Protein AF-A0A3C1T0E2-F1 (afdb_monomer_lite)

Structure (mmCIF, N/CA/C/O backbone):
data_AF-A0A3C1T0E2-F1
#
_entry.id   AF-A0A3C1T0E2-F1
#
loop_
_atom_site.group_PDB
_atom_site.id
_atom_site.type_symbol
_atom_site.label_atom_id
_atom_site.label_alt_id
_atom_site.label_comp_id
_atom_site.label_asym_id
_atom_site.label_entity_id
_atom_site.label_seq_id
_atom_site.pdbx_PDB_ins_code
_atom_site.Cartn_x
_atom_site.Cartn_y
_atom_site.Cartn_z
_atom_site.occupancy
_atom_site.B_iso_or_equiv
_atom_site.auth_seq_id
_atom_site.auth_comp_id
_atom_site.auth_asym_id
_atom_site.auth_atom_id
_atom_site.pdbx_PDB_model_num
ATOM 1 N N . GLY A 1 1 ? -16.360 -1.026 9.473 1.00 76.19 1 GLY A N 1
ATOM 2 C CA . GLY A 1 1 ? -15.303 -1.927 9.964 1.00 76.19 1 GLY A CA 1
ATOM 3 C C . GLY A 1 1 ? -14.110 -1.101 10.385 1.00 76.19 1 GLY A C 1
ATOM 4 O O . GLY A 1 1 ? -14.135 0.108 10.184 1.00 76.19 1 GLY A O 1
ATOM 5 N N . LEU A 1 2 ? -13.101 -1.737 10.970 1.00 90.88 2 LEU A N 1
ATOM 6 C CA . LEU A 1 2 ? -11.788 -1.119 11.154 1.00 90.88 2 LEU A CA 1
ATOM 7 C C . LEU A 1 2 ? -11.107 -1.007 9.781 1.00 90.88 2 LEU A C 1
ATOM 9 O O . LEU A 1 2 ? -11.223 -1.934 8.982 1.00 90.88 2 LEU A O 1
ATOM 13 N N . ASN A 1 3 ? -10.423 0.105 9.517 1.00 96.62 3 ASN A N 1
ATOM 14 C CA . ASN A 1 3 ? -9.595 0.284 8.322 1.00 96.62 3 ASN A CA 1
ATOM 15 C C . ASN A 1 3 ? -8.126 0.280 8.751 1.00 96.62 3 ASN A C 1
ATOM 17 O O . ASN A 1 3 ? -7.811 0.772 9.834 1.00 96.62 3 ASN A O 1
ATOM 21 N N . LEU A 1 4 ? -7.246 -0.285 7.926 1.00 97.75 4 LEU A N 1
ATOM 22 C CA . LEU A 1 4 ? -5.845 -0.513 8.271 1.00 97.75 4 LEU A CA 1
ATOM 23 C C . LEU A 1 4 ? -4.948 -0.167 7.084 1.00 97.75 4 LEU A C 1
ATOM 25 O O .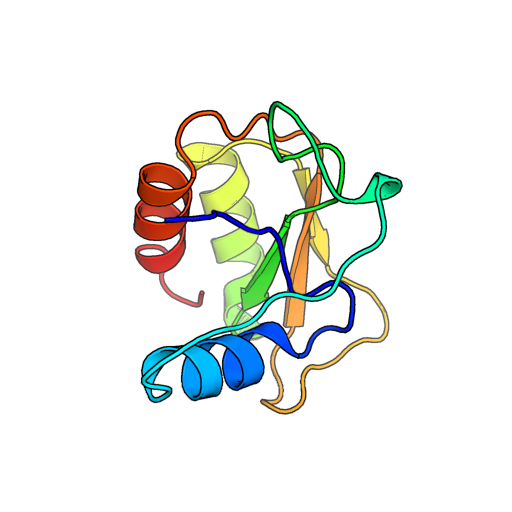 LEU A 1 4 ? -5.279 -0.505 5.951 1.00 97.75 4 LEU A O 1
ATOM 29 N N . ILE A 1 5 ? -3.771 0.392 7.363 1.00 97.81 5 ILE A N 1
ATOM 30 C CA . ILE A 1 5 ? -2.623 0.260 6.463 1.00 97.81 5 ILE A CA 1
ATOM 31 C C . ILE A 1 5 ? -1.868 -1.016 6.859 1.00 97.81 5 ILE A C 1
ATOM 33 O O . 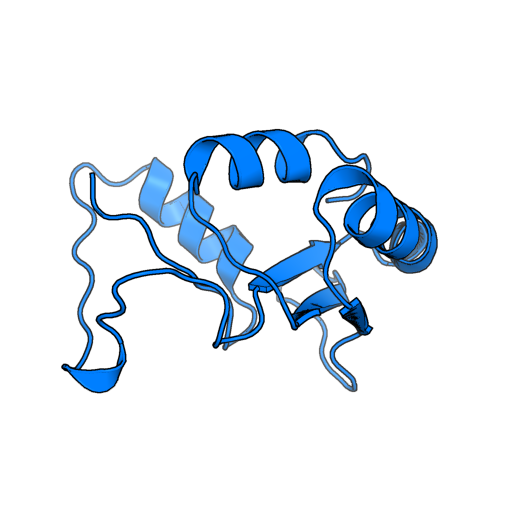ILE A 1 5 ? -1.535 -1.216 8.029 1.00 97.81 5 ILE A O 1
ATOM 37 N N . LYS A 1 6 ? -1.602 -1.887 5.882 1.00 98.06 6 LYS A N 1
ATOM 38 C CA . LYS A 1 6 ? -0.783 -3.106 6.007 1.00 98.06 6 LYS A CA 1
ATOM 39 C C . LYS A 1 6 ? 0.276 -3.130 4.901 1.00 98.06 6 LYS A C 1
ATOM 41 O O . LYS A 1 6 ? 0.301 -2.246 4.059 1.00 98.06 6 LYS A O 1
ATOM 46 N N . GLY A 1 7 ? 1.170 -4.121 4.915 1.00 97.25 7 GLY A N 1
ATOM 47 C CA . GLY A 1 7 ? 2.212 -4.261 3.887 1.00 97.25 7 GLY A CA 1
ATOM 48 C C . GLY A 1 7 ? 3.586 -3.702 4.253 1.00 97.25 7 GLY A C 1
ATOM 49 O O . GLY A 1 7 ? 4.492 -3.739 3.423 1.00 97.25 7 GLY A O 1
ATOM 50 N N . GLY A 1 8 ? 3.798 -3.249 5.494 1.00 96.31 8 GLY A N 1
ATOM 51 C CA . GLY A 1 8 ? 5.134 -2.858 5.967 1.00 96.31 8 GLY A CA 1
ATOM 52 C C . GLY A 1 8 ? 6.175 -3.969 5.760 1.00 96.31 8 GLY A C 1
ATOM 53 O O . GLY A 1 8 ? 7.266 -3.703 5.276 1.00 96.31 8 GLY A O 1
ATOM 54 N N . GLY A 1 9 ? 5.795 -5.233 5.987 1.00 97.69 9 GLY A N 1
ATOM 55 C CA . GLY A 1 9 ? 6.627 -6.410 5.689 1.00 97.69 9 GLY A CA 1
ATOM 56 C C . GLY A 1 9 ? 6.548 -6.931 4.245 1.00 97.69 9 GLY A C 1
ATOM 57 O O . GLY A 1 9 ? 7.172 -7.934 3.935 1.00 97.69 9 GLY A O 1
ATOM 58 N N . GLY A 1 10 ? 5.763 -6.292 3.373 1.00 98.12 10 GLY A N 1
ATOM 59 C CA . GLY A 1 10 ? 5.652 -6.631 1.950 1.00 98.12 10 GLY A CA 1
ATOM 60 C C . GLY A 1 10 ? 4.843 -7.885 1.596 1.00 98.12 10 GLY A C 1
ATOM 61 O O . GLY A 1 10 ? 4.923 -8.360 0.470 1.00 98.12 10 GLY A O 1
ATOM 62 N N . ALA A 1 11 ? 4.029 -8.394 2.525 1.00 98.50 11 ALA A N 1
ATOM 63 C CA . ALA A 1 11 ? 3.169 -9.568 2.326 1.00 98.50 11 ALA A CA 1
ATOM 64 C C . ALA A 1 11 ? 1.689 -9.223 2.035 1.00 98.50 11 ALA A C 1
ATOM 66 O O . ALA A 1 11 ? 0.827 -10.106 2.082 1.00 98.50 11 ALA A O 1
ATOM 67 N N . LEU A 1 12 ? 1.376 -7.948 1.755 1.00 98.50 12 LEU A N 1
ATOM 68 C CA . LEU A 1 12 ? 0.004 -7.418 1.772 1.00 98.50 12 LEU A CA 1
ATOM 69 C C . LEU A 1 12 ? -0.984 -8.200 0.899 1.00 98.50 12 LEU A C 1
ATOM 71 O O . LEU A 1 12 ? -2.120 -8.404 1.315 1.00 98.50 12 LEU A O 1
ATOM 75 N N . THR A 1 13 ? -0.560 -8.672 -0.274 1.00 98.69 13 THR A N 1
ATOM 76 C CA . THR A 1 13 ? -1.450 -9.347 -1.224 1.00 98.69 13 THR A CA 1
ATOM 77 C C . THR A 1 13 ? -1.960 -10.664 -0.661 1.00 98.69 13 THR A C 1
ATOM 79 O O . THR A 1 13 ? -3.167 -10.897 -0.605 1.00 98.69 13 THR A O 1
ATOM 82 N N . ARG A 1 14 ? -1.060 -11.513 -0.153 1.00 98.62 14 ARG A N 1
ATOM 83 C CA . ARG A 1 14 ? -1.451 -12.797 0.446 1.00 98.62 14 ARG A CA 1
ATOM 84 C C . ARG A 1 14 ? -2.200 -12.595 1.760 1.00 98.62 14 ARG A C 1
ATOM 86 O O . ARG A 1 14 ? -3.184 -13.287 2.000 1.00 98.62 14 ARG A O 1
ATOM 93 N N . GLU A 1 15 ? -1.796 -11.614 2.571 1.00 98.44 15 GLU A N 1
ATOM 94 C CA . GLU A 1 15 ? -2.530 -11.237 3.786 1.00 98.44 15 GLU A CA 1
ATOM 95 C C . GLU A 1 15 ? -3.979 -10.824 3.475 1.00 98.44 15 GLU A C 1
ATOM 97 O O . GLU A 1 15 ? -4.899 -11.273 4.160 1.00 98.44 15 GLU A O 1
ATOM 102 N N . LYS A 1 16 ? -4.198 -10.003 2.435 1.00 98.19 16 LYS A N 1
ATOM 103 C CA . LYS A 1 16 ? -5.530 -9.535 2.014 1.00 98.19 16 LYS A CA 1
ATOM 104 C C . LYS A 1 16 ? -6.380 -10.689 1.472 1.00 98.19 16 LYS A C 1
ATOM 106 O O . LYS A 1 16 ? -7.553 -10.777 1.823 1.00 98.19 16 LYS A O 1
ATOM 111 N N . ILE A 1 17 ? -5.787 -11.612 0.708 1.00 98.62 17 ILE A N 1
ATOM 112 C CA . ILE A 1 17 ? -6.464 -12.830 0.223 1.00 98.62 17 ILE A CA 1
ATOM 113 C C . ILE A 1 17 ? -6.932 -13.702 1.396 1.00 98.62 17 ILE A C 1
ATOM 115 O O . ILE A 1 17 ? -8.098 -14.089 1.442 1.00 98.62 17 ILE A O 1
ATOM 119 N N . VAL A 1 18 ? -6.055 -13.984 2.366 1.00 98.44 18 VAL A N 1
ATOM 120 C CA . VAL A 1 18 ? -6.410 -14.794 3.546 1.00 98.44 18 VAL A CA 1
ATOM 121 C C . VAL A 1 18 ? -7.481 -14.100 4.392 1.00 98.44 18 VAL A C 1
ATOM 123 O O . VAL A 1 18 ? -8.413 -14.752 4.857 1.00 98.44 18 VAL A O 1
ATOM 126 N N . ALA A 1 19 ? -7.396 -12.779 4.565 1.00 97.50 19 ALA A N 1
ATOM 127 C CA . ALA A 1 19 ? -8.407 -12.018 5.295 1.00 97.50 19 ALA A CA 1
ATOM 128 C C . ALA A 1 19 ? -9.779 -12.028 4.596 1.00 97.50 19 ALA A C 1
ATOM 130 O O . ALA A 1 19 ? -10.796 -12.058 5.282 1.00 97.50 19 ALA A O 1
ATOM 131 N N . ALA A 1 20 ? -9.816 -12.034 3.259 1.00 97.38 20 ALA A N 1
ATOM 132 C CA . ALA A 1 20 ? -11.057 -12.049 2.483 1.00 97.38 20 ALA A CA 1
ATOM 133 C C . ALA A 1 20 ? -11.826 -13.380 2.575 1.00 97.38 20 ALA A C 1
ATOM 135 O O . ALA A 1 20 ? -13.043 -13.384 2.406 1.00 97.38 20 ALA A O 1
ATOM 136 N N . VAL A 1 21 ? -11.139 -14.496 2.846 1.00 98.12 21 VAL A N 1
ATOM 137 C CA . VAL A 1 21 ? -11.767 -15.822 3.016 1.00 98.12 21 VAL A CA 1
ATOM 138 C C . VAL A 1 21 ? -12.066 -16.178 4.474 1.00 98.12 21 VAL A C 1
ATOM 140 O O . VAL A 1 21 ? -12.685 -17.205 4.736 1.00 98.12 21 VAL A O 1
ATOM 143 N N . ALA A 1 22 ? -11.613 -15.369 5.432 1.00 97.62 22 ALA A N 1
ATOM 144 C CA . ALA A 1 22 ? -11.814 -15.626 6.851 1.00 97.62 22 ALA A CA 1
ATOM 145 C C . ALA A 1 22 ? -13.172 -15.093 7.332 1.00 97.62 22 ALA A C 1
ATOM 147 O O . ALA A 1 22 ? -13.502 -13.931 7.107 1.00 97.62 22 ALA A O 1
ATOM 148 N N . ASP A 1 23 ? -13.906 -15.890 8.115 1.00 97.62 23 ASP A N 1
ATOM 149 C CA . ASP A 1 23 ? -15.156 -15.442 8.756 1.00 97.62 23 ASP A CA 1
ATOM 150 C C . ASP A 1 23 ? -14.929 -14.275 9.730 1.00 97.62 23 ASP A C 1
ATOM 152 O O . ASP A 1 23 ? -15.806 -13.441 9.968 1.00 97.62 23 ASP A O 1
ATOM 156 N N . LYS A 1 24 ? -13.735 -14.222 10.333 1.00 96.56 24 LYS A N 1
ATOM 157 C CA . LYS A 1 24 ? -13.342 -13.182 11.278 1.00 96.56 24 LYS A CA 1
ATOM 158 C C . LYS A 1 24 ? -11.871 -12.831 11.122 1.00 96.56 24 LYS A C 1
ATOM 160 O O . LYS A 1 24 ? -10.995 -13.667 11.326 1.00 96.56 24 LYS A O 1
ATOM 165 N N . PHE A 1 25 ? -11.609 -11.553 10.878 1.00 96.62 25 PHE A N 1
ATOM 166 C CA . PHE A 1 25 ? -10.268 -10.986 10.916 1.00 96.62 25 PHE A CA 1
ATOM 167 C C . PHE A 1 25 ? -10.008 -10.321 12.274 1.00 96.62 25 PHE A C 1
ATOM 169 O O . PHE A 1 25 ? -10.721 -9.397 12.672 1.00 96.62 25 PHE A O 1
ATOM 176 N N . VAL A 1 26 ? -8.991 -10.793 12.999 1.00 96.81 26 VAL A N 1
ATOM 177 C CA . VAL A 1 26 ? -8.563 -10.224 14.286 1.00 96.81 26 VAL A CA 1
ATOM 178 C C . VAL A 1 26 ? -7.216 -9.537 14.093 1.00 96.81 26 VAL A C 1
ATOM 180 O O . VAL A 1 26 ? -6.209 -10.194 13.844 1.00 96.81 26 VAL A O 1
ATOM 183 N N . CYS A 1 27 ? -7.199 -8.209 14.209 1.00 96.75 27 CYS A N 1
ATOM 184 C CA . CYS A 1 27 ? -5.974 -7.418 14.153 1.00 96.75 27 CYS A CA 1
ATOM 185 C C . CYS A 1 27 ? -5.375 -7.280 15.558 1.00 96.75 27 CYS A C 1
ATOM 187 O O . CYS A 1 27 ? -6.065 -6.849 16.480 1.00 96.75 27 CYS A O 1
ATOM 189 N N . ILE A 1 28 ? -4.100 -7.639 15.708 1.00 97.38 28 ILE A N 1
ATOM 190 C CA . ILE A 1 28 ? -3.328 -7.469 16.942 1.00 97.38 28 ILE A CA 1
ATOM 191 C C . ILE A 1 28 ? -2.283 -6.387 16.674 1.00 97.38 28 ILE A C 1
ATOM 193 O O . ILE A 1 28 ? -1.511 -6.498 15.722 1.00 97.38 28 ILE A O 1
ATOM 197 N N . ALA A 1 29 ? -2.283 -5.339 17.492 1.00 96.75 29 ALA A N 1
ATOM 198 C CA . ALA A 1 29 ? -1.396 -4.192 17.360 1.00 96.75 29 ALA A CA 1
ATOM 199 C C . ALA A 1 29 ? -1.197 -3.515 18.722 1.00 96.75 29 ALA A C 1
ATOM 201 O O . ALA A 1 29 ? -2.068 -3.602 19.589 1.00 96.75 29 ALA A O 1
ATOM 202 N N . ASP A 1 30 ? -0.062 -2.844 18.904 1.00 97.50 30 ASP A N 1
ATOM 203 C CA . ASP A 1 30 ? 0.177 -1.974 20.053 1.00 97.50 30 ASP A CA 1
ATOM 204 C C . ASP A 1 30 ? -0.461 -0.584 19.848 1.00 97.50 30 ASP A C 1
ATOM 206 O O . ASP A 1 30 ? -0.890 -0.227 18.746 1.00 97.50 30 ASP A O 1
ATOM 210 N N . GLU A 1 31 ? -0.521 0.217 20.914 1.00 96.81 31 GLU A N 1
ATOM 211 C CA . GLU A 1 31 ? -1.188 1.526 20.910 1.00 96.81 31 GLU A CA 1
ATOM 212 C C . GLU A 1 31 ? -0.610 2.520 19.892 1.00 96.81 31 GLU A C 1
ATOM 214 O O . GLU A 1 31 ? -1.354 3.360 19.384 1.00 96.81 31 GLU A O 1
ATOM 219 N N . SER A 1 32 ? 0.670 2.388 19.512 1.00 95.81 32 SER A N 1
ATOM 220 C CA . SER A 1 32 ? 1.299 3.276 18.523 1.00 95.81 32 SER A CA 1
ATOM 221 C C . SER A 1 32 ? 0.698 3.143 17.121 1.00 95.81 32 SER A C 1
ATOM 223 O O . SER A 1 32 ? 0.908 4.011 16.274 1.00 95.81 32 SER A O 1
ATOM 225 N N . LYS A 1 33 ? -0.051 2.066 16.849 1.00 96.62 33 LYS A N 1
ATOM 226 C CA . LYS A 1 33 ? -0.678 1.814 15.542 1.00 96.62 33 LYS A CA 1
ATOM 227 C C . LYS A 1 33 ? -2.050 2.470 15.395 1.00 96.62 33 LYS A C 1
ATOM 229 O O . LYS A 1 33 ? -2.581 2.506 14.285 1.00 96.62 33 LYS A O 1
ATOM 234 N N . LEU A 1 34 ? -2.640 2.971 16.482 1.00 97.00 34 LEU A N 1
ATOM 235 C CA . LEU A 1 34 ? -3.950 3.612 16.449 1.00 97.00 34 LEU A CA 1
ATOM 236 C C . LEU A 1 34 ? -3.811 5.103 16.126 1.00 97.00 34 LEU A C 1
ATOM 238 O O . LEU A 1 34 ? -3.365 5.897 16.950 1.00 97.00 34 LEU A O 1
ATOM 242 N N . VAL A 1 35 ? -4.255 5.496 14.934 1.00 97.06 35 VAL A N 1
ATOM 243 C CA . VAL A 1 35 ? -4.200 6.884 14.454 1.00 97.06 35 VAL A CA 1
ATOM 244 C C . VAL A 1 35 ? -5.590 7.412 14.113 1.00 97.06 35 VAL A C 1
ATOM 246 O O . VAL A 1 35 ? -6.488 6.656 13.746 1.00 97.06 35 VAL A O 1
ATOM 249 N N . LYS A 1 36 ? -5.776 8.735 14.211 1.00 96.00 36 LYS A N 1
ATOM 250 C CA . LYS A 1 36 ? -7.039 9.391 13.821 1.00 96.00 36 LYS A CA 1
ATOM 251 C C . LYS A 1 36 ? -7.227 9.447 12.304 1.00 96.00 36 LYS A C 1
ATOM 253 O O . LYS A 1 36 ? -8.354 9.370 11.829 1.00 96.00 36 LYS A O 1
ATOM 258 N N . VAL A 1 37 ? -6.133 9.617 11.563 1.00 97.25 37 VAL A N 1
ATOM 259 C CA . VAL A 1 37 ? -6.092 9.679 10.097 1.00 97.25 37 VAL A CA 1
ATOM 260 C C . VAL A 1 37 ? -4.887 8.861 9.646 1.00 97.25 37 VAL A C 1
ATOM 262 O O . VAL A 1 37 ? -3.810 9.001 10.218 1.00 97.25 37 VAL A O 1
ATOM 265 N N . MET A 1 38 ? -5.072 7.989 8.658 1.00 97.56 38 MET A N 1
ATOM 266 C CA . MET A 1 38 ? -3.985 7.174 8.110 1.00 97.56 38 MET A CA 1
ATOM 267 C C . MET A 1 38 ? -3.176 7.973 7.079 1.00 97.56 38 MET A C 1
ATOM 269 O O . MET A 1 38 ? -3.730 8.835 6.397 1.00 97.56 38 MET A O 1
ATOM 273 N N . GLY A 1 39 ? -1.884 7.667 6.941 1.00 96.19 39 GLY A N 1
ATOM 274 C CA . GLY A 1 39 ? -1.008 8.279 5.932 1.00 96.19 39 GLY A CA 1
ATOM 275 C C . GLY A 1 39 ? 0.364 8.729 6.439 1.00 96.19 39 GLY A C 1
ATOM 276 O O . GLY A 1 39 ? 1.254 8.933 5.620 1.00 96.19 39 GLY A O 1
ATOM 277 N N . ASP A 1 40 ? 0.559 8.821 7.763 1.00 95.75 40 ASP A N 1
ATOM 278 C CA . ASP A 1 40 ? 1.886 9.079 8.350 1.00 95.75 40 ASP A CA 1
ATOM 279 C C . ASP A 1 40 ? 2.843 7.902 8.104 1.00 95.75 40 ASP A C 1
ATOM 281 O O . ASP A 1 40 ? 4.014 8.096 7.790 1.00 95.75 40 ASP A O 1
ATOM 285 N N . PHE A 1 41 ? 2.337 6.668 8.216 1.00 97.50 41 PHE A N 1
ATOM 286 C CA . PHE A 1 41 ? 3.047 5.490 7.724 1.00 97.50 41 PHE A CA 1
ATOM 287 C C . PHE A 1 41 ? 2.839 5.381 6.202 1.00 97.50 41 PHE A C 1
ATOM 289 O O . PHE A 1 41 ? 1.677 5.433 5.775 1.00 97.50 41 PHE A O 1
ATOM 296 N N . PRO A 1 42 ? 3.906 5.198 5.396 1.00 98.19 42 PRO A N 1
ATOM 297 C CA . PRO A 1 42 ? 3.788 5.082 3.945 1.00 98.19 42 PRO A CA 1
ATOM 298 C C . PRO A 1 42 ? 2.823 3.966 3.547 1.00 98.19 42 PRO A C 1
ATOM 300 O O . PRO A 1 42 ? 2.890 2.869 4.099 1.00 98.19 42 PRO A O 1
ATOM 303 N N . LEU A 1 43 ? 1.929 4.226 2.593 1.00 98.69 43 LEU A N 1
ATOM 304 C CA . LEU A 1 43 ? 0.994 3.218 2.094 1.00 98.69 43 LEU A CA 1
ATOM 305 C C . LEU A 1 43 ? 1.707 2.299 1.087 1.00 98.69 43 LEU A C 1
ATOM 307 O O . LEU A 1 43 ? 2.079 2.788 0.021 1.00 98.69 43 LEU A O 1
ATOM 311 N N . PRO A 1 44 ? 1.874 0.995 1.365 1.00 98.75 44 PRO A N 1
ATOM 312 C CA . PRO A 1 44 ? 2.492 0.068 0.425 1.00 98.75 44 PRO A CA 1
ATOM 313 C C . PRO A 1 44 ? 1.487 -0.363 -0.647 1.00 98.75 44 PRO A C 1
ATOM 315 O O . PRO A 1 44 ? 0.381 -0.801 -0.324 1.00 98.75 44 PRO A O 1
ATOM 318 N N . VAL A 1 45 ? 1.892 -0.293 -1.912 1.00 98.81 45 VAL A N 1
ATOM 319 C CA . VAL A 1 45 ? 1.125 -0.755 -3.076 1.00 98.81 45 VAL A CA 1
ATOM 320 C C . VAL A 1 45 ? 1.981 -1.762 -3.838 1.00 98.81 45 VAL A C 1
ATOM 322 O O . VAL A 1 45 ? 3.053 -1.413 -4.329 1.00 98.81 45 VAL A O 1
ATOM 325 N N . GLU A 1 46 ? 1.543 -3.018 -3.907 1.00 98.88 46 GLU A N 1
ATOM 326 C CA . GLU A 1 46 ? 2.203 -4.029 -4.739 1.00 98.88 46 GLU A CA 1
ATOM 327 C C . GLU A 1 46 ? 1.877 -3.754 -6.211 1.00 98.88 46 GLU A C 1
ATOM 329 O O . GLU A 1 46 ? 0.736 -3.446 -6.531 1.00 98.88 46 GLU A O 1
ATOM 334 N N . VAL A 1 47 ? 2.876 -3.798 -7.094 1.00 98.88 47 VAL A N 1
ATOM 335 C CA . VAL A 1 47 ? 2.703 -3.462 -8.513 1.00 98.88 47 VAL A CA 1
ATOM 336 C C . VAL A 1 47 ? 3.462 -4.415 -9.422 1.00 98.88 47 VAL A C 1
ATOM 338 O O . VAL A 1 47 ? 4.584 -4.840 -9.119 1.00 98.88 47 VAL A O 1
ATOM 341 N N . ILE A 1 48 ? 2.896 -4.680 -10.598 1.00 98.88 48 ILE A N 1
ATOM 342 C CA . ILE A 1 48 ? 3.579 -5.427 -11.658 1.00 98.88 48 ILE A CA 1
ATOM 343 C C . ILE A 1 48 ? 4.861 -4.666 -12.054 1.00 98.88 48 ILE A C 1
ATOM 345 O O . ILE A 1 48 ? 4.778 -3.475 -12.375 1.00 98.88 48 ILE A O 1
ATOM 349 N N . PRO A 1 49 ? 6.045 -5.314 -12.120 1.00 98.69 49 PRO A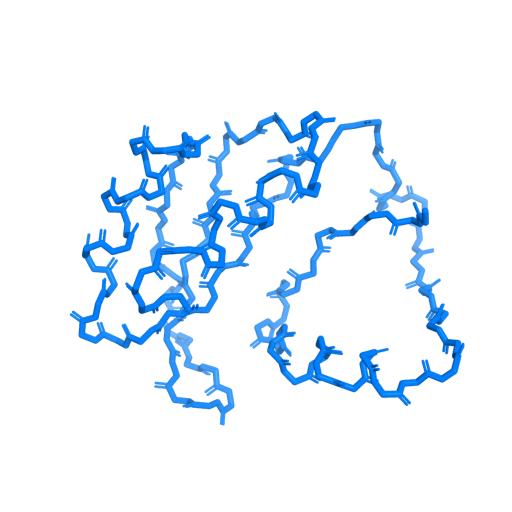 N 1
ATOM 350 C CA . PRO A 1 49 ? 7.318 -4.612 -12.306 1.00 98.69 49 PRO A CA 1
ATOM 351 C C . PRO A 1 49 ? 7.369 -3.695 -13.536 1.00 98.69 49 PRO A C 1
ATOM 353 O O . PRO A 1 49 ? 7.813 -2.552 -13.444 1.00 98.69 49 PRO A O 1
ATOM 356 N N . MET A 1 50 ? 6.851 -4.150 -14.682 1.00 98.69 50 MET A N 1
ATOM 357 C CA . MET A 1 50 ? 6.830 -3.342 -15.912 1.00 98.69 50 MET A CA 1
ATOM 358 C C . MET A 1 50 ? 5.881 -2.134 -15.842 1.00 98.69 50 MET A C 1
ATOM 360 O O . MET A 1 50 ? 6.019 -1.203 -16.633 1.00 98.69 50 MET A O 1
ATOM 364 N N . ALA A 1 51 ? 4.926 -2.134 -14.908 1.00 98.69 51 ALA A N 1
ATOM 365 C CA . ALA A 1 51 ? 3.942 -1.071 -14.731 1.00 98.69 51 ALA A CA 1
ATOM 366 C C . ALA A 1 51 ? 4.380 -0.012 -13.704 1.00 98.69 51 ALA A C 1
ATOM 368 O O . ALA A 1 51 ? 3.738 1.032 -13.613 1.00 98.69 51 ALA A O 1
ATOM 369 N N . ALA A 1 52 ? 5.472 -0.226 -12.961 1.00 98.50 52 ALA A N 1
ATOM 370 C CA . ALA A 1 52 ? 5.831 0.590 -11.798 1.00 98.50 52 ALA A CA 1
ATOM 371 C C . ALA A 1 52 ? 5.857 2.105 -12.076 1.00 98.50 52 ALA A C 1
ATOM 373 O O . ALA A 1 52 ? 5.260 2.879 -11.332 1.00 98.50 52 ALA A O 1
ATOM 374 N N . ASN A 1 53 ? 6.475 2.545 -13.180 1.00 98.44 53 ASN A N 1
ATOM 375 C CA . ASN A 1 53 ? 6.509 3.969 -13.540 1.00 98.44 53 ASN A CA 1
ATOM 376 C C . ASN A 1 53 ? 5.123 4.518 -13.911 1.00 98.44 53 ASN A C 1
ATOM 378 O O . ASN A 1 53 ? 4.781 5.638 -13.532 1.00 98.44 53 ASN A O 1
ATOM 382 N N . TYR A 1 54 ? 4.309 3.736 -14.624 1.00 98.75 54 TYR A N 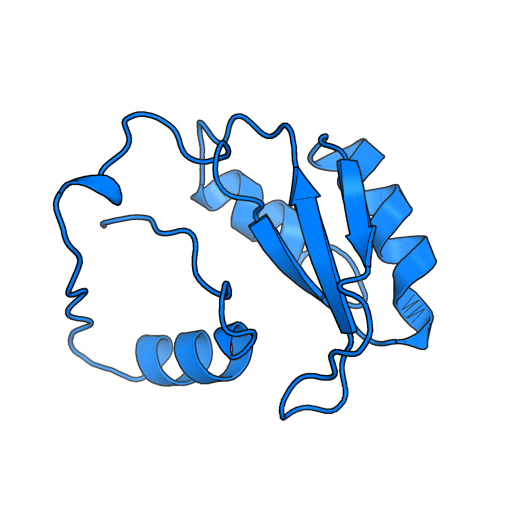1
ATOM 383 C CA . TYR A 1 54 ? 2.933 4.117 -14.938 1.00 98.75 54 TYR A CA 1
ATOM 384 C C . TYR A 1 54 ? 2.106 4.270 -13.656 1.00 98.75 54 TYR A C 1
ATOM 386 O O . TYR A 1 54 ? 1.506 5.327 -13.445 1.00 98.75 54 TYR A O 1
ATOM 394 N N . VAL A 1 55 ? 2.135 3.265 -12.775 1.00 98.81 55 VAL A N 1
ATOM 395 C CA . VAL A 1 55 ? 1.389 3.273 -11.510 1.00 98.81 55 VAL A CA 1
ATOM 396 C C . VAL A 1 55 ? 1.845 4.433 -10.626 1.00 98.81 55 VAL A C 1
ATOM 398 O O . VAL A 1 55 ? 1.006 5.171 -10.115 1.00 98.81 55 VAL A O 1
ATOM 401 N N . LYS A 1 56 ? 3.159 4.685 -10.534 1.00 98.56 56 LYS A N 1
ATOM 402 C CA . LYS A 1 56 ? 3.730 5.842 -9.830 1.00 98.56 56 LYS A CA 1
ATOM 403 C C . LYS A 1 56 ? 3.078 7.156 -10.280 1.00 98.56 56 LYS A C 1
ATOM 405 O O . LYS A 1 56 ? 2.624 7.941 -9.451 1.00 98.56 56 LYS A O 1
ATOM 410 N N . HIS A 1 57 ? 2.978 7.385 -11.590 1.00 98.56 57 HIS A N 1
ATOM 411 C CA . HIS A 1 57 ? 2.341 8.588 -12.130 1.00 98.56 57 HIS A CA 1
ATOM 412 C C . HIS A 1 57 ? 0.833 8.652 -11.859 1.00 98.56 57 HIS A C 1
ATOM 414 O O . HIS A 1 57 ? 0.313 9.743 -11.614 1.00 98.56 57 HIS A O 1
ATOM 420 N N . GLN A 1 58 ? 0.129 7.519 -11.906 1.00 98.75 58 GLN A N 1
ATOM 421 C CA . GLN A 1 58 ? -1.302 7.468 -11.598 1.00 98.75 58 GLN A CA 1
ATOM 422 C C . GLN A 1 58 ? -1.572 7.775 -10.126 1.00 98.75 58 GLN A C 1
ATOM 424 O O . GLN A 1 58 ? -2.436 8.603 -9.846 1.00 98.75 58 GLN A O 1
ATOM 429 N N . ILE A 1 59 ? -0.794 7.202 -9.203 1.00 98.56 59 ILE A N 1
ATOM 430 C CA . ILE A 1 59 ? -0.901 7.476 -7.763 1.00 98.56 59 ILE A CA 1
ATOM 431 C C . ILE A 1 59 ? -0.735 8.974 -7.504 1.00 98.56 59 ILE A C 1
ATOM 433 O O . ILE A 1 59 ? -1.638 9.594 -6.948 1.00 98.56 59 ILE A O 1
ATOM 437 N N . THR A 1 60 ? 0.343 9.594 -7.997 1.00 98.12 60 THR A N 1
ATOM 438 C CA . THR A 1 60 ? 0.571 11.035 -7.795 1.00 98.12 60 THR A CA 1
ATOM 439 C C . THR A 1 60 ? -0.575 11.900 -8.330 1.00 98.12 60 THR A C 1
ATOM 441 O O . THR A 1 60 ? -0.905 12.913 -7.719 1.00 98.12 60 THR A O 1
ATOM 444 N N . ARG A 1 61 ? -1.194 11.530 -9.460 1.00 98.00 61 ARG A N 1
ATOM 445 C CA . ARG A 1 61 ? -2.273 12.322 -10.079 1.00 98.00 61 ARG A CA 1
ATOM 446 C C . ARG A 1 61 ? -3.648 12.105 -9.449 1.00 98.00 61 ARG A C 1
ATOM 448 O O . ARG A 1 61 ? -4.412 13.060 -9.367 1.00 98.00 61 ARG A O 1
ATOM 455 N N . ARG A 1 62 ? -3.982 10.862 -9.094 1.00 97.44 62 ARG A N 1
ATOM 456 C CA . ARG A 1 62 ? -5.337 10.443 -8.691 1.00 97.44 62 ARG A CA 1
ATOM 457 C C . ARG A 1 62 ? -5.511 10.387 -7.175 1.00 97.44 62 ARG A C 1
ATOM 459 O O . ARG A 1 62 ? -6.565 10.745 -6.669 1.00 97.44 62 ARG A O 1
ATOM 466 N N . ILE A 1 63 ? -4.469 9.961 -6.463 1.00 96.88 63 ILE A N 1
ATOM 467 C CA . ILE A 1 63 ? -4.472 9.761 -5.005 1.00 96.88 63 ILE A CA 1
ATOM 468 C C . ILE A 1 63 ? -3.722 10.896 -4.293 1.00 96.88 63 ILE A C 1
ATOM 470 O O . ILE A 1 63 ? -4.098 11.313 -3.199 1.00 96.88 63 ILE A O 1
ATOM 474 N N . GLY A 1 64 ? -2.663 11.405 -4.926 1.00 96.00 64 GLY A N 1
ATOM 475 C CA . GLY A 1 64 ? -1.690 12.300 -4.311 1.00 96.00 64 GLY A CA 1
ATOM 476 C C . GLY A 1 64 ? -0.541 11.537 -3.648 1.00 96.00 64 GLY A C 1
ATOM 477 O O . GLY A 1 64 ? -0.359 10.337 -3.856 1.00 96.00 64 GLY A O 1
ATOM 478 N N . GLY A 1 65 ? 0.256 12.258 -2.861 1.00 96.69 65 GLY A N 1
ATOM 479 C CA . GLY A 1 65 ? 1.435 11.708 -2.196 1.00 96.69 65 GLY A CA 1
ATOM 480 C C . GLY A 1 65 ? 2.626 11.458 -3.126 1.00 96.69 65 GLY A C 1
ATOM 481 O O . GLY A 1 65 ? 2.600 11.736 -4.332 1.00 96.69 65 GLY A O 1
ATOM 482 N N . THR A 1 66 ? 3.689 10.929 -2.530 1.00 98.50 66 THR A N 1
ATOM 483 C CA . THR A 1 66 ? 4.984 10.707 -3.176 1.00 98.50 66 THR A CA 1
ATOM 484 C C . THR A 1 66 ? 5.298 9.210 -3.189 1.00 98.50 66 THR A C 1
ATOM 486 O O . THR A 1 66 ? 5.837 8.693 -2.214 1.00 98.50 66 THR A O 1
ATOM 489 N N . PRO A 1 67 ? 4.967 8.496 -4.278 1.00 98.56 67 PRO A N 1
ATOM 490 C CA . PRO A 1 67 ? 5.343 7.097 -4.453 1.00 98.56 67 PRO A CA 1
ATOM 491 C C . PRO A 1 67 ? 6.844 6.923 -4.740 1.00 98.56 67 PRO A C 1
ATOM 493 O O . PRO A 1 67 ? 7.408 7.574 -5.633 1.00 98.56 67 PRO A O 1
ATOM 496 N N . PHE A 1 68 ? 7.481 5.975 -4.061 1.00 98.50 68 PHE A N 1
ATOM 497 C CA . PHE A 1 68 ? 8.845 5.521 -4.336 1.00 98.50 68 PHE A CA 1
ATOM 498 C C . PHE A 1 68 ? 8.936 3.996 -4.293 1.00 98.50 68 PHE A C 1
ATOM 500 O O . PHE A 1 68 ? 8.165 3.330 -3.612 1.00 98.50 68 PHE A O 1
ATOM 507 N N . VAL A 1 69 ? 9.861 3.438 -5.074 1.00 98.56 69 VAL A N 1
ATOM 508 C CA . VAL A 1 69 ? 10.077 1.989 -5.112 1.00 98.56 69 VAL A CA 1
ATOM 509 C C . VAL A 1 69 ? 10.794 1.575 -3.834 1.00 98.56 69 VAL A C 1
ATOM 511 O O . VAL A 1 69 ? 11.808 2.175 -3.477 1.00 98.56 69 VAL A O 1
ATOM 514 N N . ARG A 1 70 ? 10.300 0.530 -3.171 1.00 98.56 70 ARG A N 1
ATOM 515 C CA . ARG A 1 70 ? 11.015 -0.108 -2.068 1.00 98.56 70 ARG A CA 1
ATOM 516 C C . ARG A 1 70 ? 12.243 -0.838 -2.610 1.00 98.56 70 ARG A C 1
ATOM 518 O O . ARG A 1 70 ? 12.114 -1.830 -3.326 1.00 98.56 70 ARG A O 1
ATOM 525 N N . GLU A 1 71 ? 13.431 -0.339 -2.291 1.00 97.50 71 GLU A N 1
ATOM 526 C CA . GLU A 1 71 ? 14.672 -0.904 -2.823 1.00 97.50 71 GLU A CA 1
ATOM 527 C C . GLU A 1 71 ? 14.994 -2.289 -2.252 1.00 97.50 71 GLU A C 1
ATOM 529 O O . GLU A 1 71 ? 14.671 -2.602 -1.107 1.00 97.50 71 GLU A O 1
ATOM 534 N N . ASN A 1 72 ? 15.678 -3.106 -3.063 1.00 97.06 72 ASN A N 1
ATOM 535 C CA . ASN A 1 72 ? 16.149 -4.449 -2.705 1.00 97.06 72 ASN A CA 1
ATOM 536 C C . ASN A 1 72 ? 15.052 -5.373 -2.150 1.00 97.06 72 ASN A C 1
ATOM 538 O O . ASN A 1 72 ? 15.324 -6.255 -1.336 1.00 97.06 72 ASN A O 1
ATOM 542 N N . PHE A 1 73 ? 13.811 -5.175 -2.598 1.00 98.38 73 PHE A N 1
ATOM 543 C CA . PHE A 1 73 ? 12.663 -5.950 -2.162 1.00 98.38 73 PHE A CA 1
ATOM 544 C C . PHE A 1 73 ? 11.855 -6.446 -3.360 1.00 98.38 73 PHE A C 1
ATOM 546 O O . PHE A 1 73 ? 11.534 -5.685 -4.270 1.00 98.38 73 PHE A O 1
ATOM 553 N N . VAL A 1 74 ? 11.498 -7.726 -3.331 1.00 98.44 74 VAL A N 1
ATOM 554 C CA . VAL A 1 74 ? 10.560 -8.354 -4.265 1.00 98.44 74 VAL A CA 1
ATOM 555 C C . VAL A 1 74 ? 9.569 -9.144 -3.421 1.00 98.44 74 VAL A C 1
ATOM 557 O O . VAL A 1 74 ? 9.978 -9.838 -2.490 1.00 98.44 74 VAL A O 1
ATOM 560 N N . THR A 1 75 ? 8.275 -9.009 -3.703 1.00 98.81 75 THR A N 1
ATOM 561 C CA . THR A 1 75 ? 7.241 -9.732 -2.948 1.00 98.81 75 THR A CA 1
ATOM 562 C C . THR A 1 75 ? 7.305 -11.230 -3.231 1.00 98.81 75 THR A C 1
ATOM 564 O O . THR A 1 75 ? 7.860 -11.670 -4.240 1.00 98.81 75 THR A O 1
ATOM 567 N N . ASP A 1 76 ? 6.624 -12.028 -2.407 1.00 98.50 76 ASP A N 1
ATOM 568 C CA . ASP A 1 76 ? 6.434 -13.463 -2.660 1.00 98.50 76 ASP A CA 1
ATOM 569 C C . ASP A 1 76 ? 5.784 -13.775 -4.025 1.00 98.50 76 ASP A C 1
ATOM 571 O O . ASP A 1 76 ? 5.784 -14.926 -4.466 1.00 98.50 76 ASP A O 1
ATOM 575 N N . ASN A 1 77 ? 5.173 -12.778 -4.673 1.00 98.62 77 ASN A N 1
ATOM 576 C CA . ASN A 1 77 ? 4.504 -12.914 -5.965 1.00 98.62 77 ASN A CA 1
ATOM 577 C C . ASN A 1 77 ? 5.362 -12.395 -7.134 1.00 98.62 77 ASN A C 1
ATOM 579 O O . ASN A 1 77 ? 4.885 -12.360 -8.265 1.00 98.62 77 ASN A O 1
ATOM 583 N N . GLY A 1 78 ? 6.614 -11.996 -6.885 1.00 98.62 78 GLY A N 1
ATOM 584 C CA . GLY A 1 78 ? 7.521 -11.496 -7.921 1.00 98.62 78 GLY A CA 1
ATOM 585 C C . GLY A 1 78 ? 7.281 -10.038 -8.326 1.00 98.62 78 GLY A C 1
ATOM 586 O O . GLY A 1 78 ? 7.782 -9.605 -9.364 1.00 98.62 78 GLY A O 1
ATOM 587 N N . ASN A 1 79 ? 6.524 -9.283 -7.529 1.00 98.88 79 ASN A N 1
ATOM 588 C CA . ASN A 1 79 ? 6.169 -7.896 -7.811 1.00 98.88 79 ASN A CA 1
ATOM 589 C C . ASN A 1 79 ? 7.038 -6.907 -7.025 1.00 98.88 79 ASN A C 1
ATOM 591 O O . ASN A 1 79 ? 7.750 -7.273 -6.085 1.00 98.88 79 ASN A O 1
ATOM 595 N N . LEU A 1 80 ? 6.957 -5.636 -7.417 1.00 98.81 80 LEU A N 1
ATOM 596 C CA . LEU A 1 80 ? 7.577 -4.527 -6.694 1.00 98.81 80 LEU A CA 1
ATOM 597 C C . LEU A 1 80 ? 6.588 -3.925 -5.696 1.00 98.81 80 LEU A C 1
ATOM 599 O O . LEU A 1 80 ? 5.383 -4.133 -5.805 1.00 98.81 80 LEU A O 1
ATOM 603 N N . ILE A 1 81 ? 7.098 -3.132 -4.755 1.00 98.88 81 ILE A N 1
ATOM 604 C CA . ILE A 1 81 ? 6.272 -2.287 -3.890 1.00 98.88 81 ILE A CA 1
ATOM 605 C C . ILE A 1 81 ? 6.581 -0.824 -4.177 1.00 98.88 81 ILE A C 1
ATOM 607 O O . ILE A 1 81 ? 7.747 -0.421 -4.198 1.00 98.88 81 ILE A O 1
ATOM 611 N N . LEU A 1 82 ? 5.524 -0.038 -4.369 1.00 98.81 82 LEU A N 1
ATOM 612 C CA . LEU A 1 82 ? 5.557 1.412 -4.257 1.00 98.81 82 LEU A CA 1
ATOM 613 C C . LEU A 1 82 ? 5.069 1.801 -2.863 1.00 98.81 82 LEU A C 1
ATOM 615 O O . LEU A 1 82 ? 3.898 1.608 -2.546 1.00 98.81 82 LEU A O 1
ATOM 619 N N . ASP A 1 83 ? 5.954 2.352 -2.043 1.00 98.81 83 ASP A N 1
ATOM 620 C CA . ASP A 1 83 ? 5.569 2.994 -0.790 1.00 98.81 83 ASP A CA 1
ATOM 621 C C . ASP A 1 83 ? 5.167 4.443 -1.085 1.00 98.81 83 ASP A C 1
ATOM 623 O O . ASP A 1 83 ? 5.884 5.168 -1.778 1.00 98.81 83 ASP A O 1
ATOM 627 N N . VAL A 1 84 ? 3.992 4.859 -0.609 1.00 98.75 84 VAL A N 1
ATOM 628 C CA . VAL A 1 84 ? 3.430 6.190 -0.880 1.00 98.75 84 VAL A CA 1
ATOM 629 C C . VAL A 1 84 ? 3.413 7.027 0.391 1.00 98.75 84 VAL A C 1
ATOM 631 O O . VAL A 1 84 ? 2.630 6.772 1.306 1.00 98.75 84 VAL A O 1
ATOM 634 N N . GLU A 1 85 ? 4.256 8.054 0.431 1.00 98.38 85 GLU A N 1
ATOM 635 C CA . GLU A 1 85 ? 4.345 9.004 1.544 1.00 98.38 85 GLU A CA 1
ATOM 636 C C . GLU A 1 85 ? 3.488 10.256 1.340 1.00 98.38 85 GLU A C 1
ATOM 638 O O . GLU A 1 85 ? 3.087 10.596 0.225 1.00 98.38 85 GLU A O 1
ATOM 643 N N . GLY A 1 86 ? 3.249 10.992 2.430 1.00 97.44 86 GLY A N 1
ATOM 644 C CA . GLY A 1 86 ? 2.620 12.316 2.383 1.00 97.44 86 GLY A CA 1
ATOM 645 C C . GLY A 1 86 ? 1.113 12.290 2.123 1.00 97.44 86 GLY A C 1
ATOM 646 O O . GLY A 1 86 ? 0.551 13.287 1.666 1.00 97.44 86 GLY A O 1
ATOM 647 N N . LEU A 1 87 ? 0.454 11.163 2.396 1.00 97.62 87 LEU A N 1
ATOM 648 C CA . LEU A 1 87 ? -0.994 11.028 2.277 1.00 97.62 87 LEU A CA 1
ATOM 649 C C . LEU A 1 87 ? -1.713 11.515 3.542 1.00 97.62 87 LEU A C 1
ATOM 651 O O . LEU A 1 87 ? -1.192 11.451 4.652 1.00 97.62 87 LEU A O 1
ATOM 655 N N . LYS A 1 88 ? -2.966 11.945 3.371 1.00 97.62 88 LYS A N 1
ATOM 656 C CA . LYS A 1 88 ? -3.946 12.101 4.455 1.00 97.62 88 LYS A CA 1
ATOM 657 C C . LYS A 1 88 ? -5.225 11.381 4.053 1.00 97.62 88 LYS A C 1
ATOM 659 O O . LYS A 1 88 ? -6.070 11.943 3.362 1.00 97.62 88 LYS A O 1
ATOM 664 N N . ILE A 1 89 ? -5.345 10.122 4.456 1.00 97.81 89 ILE A N 1
ATOM 665 C CA . ILE A 1 89 ? -6.410 9.218 4.019 1.00 97.81 89 ILE A CA 1
ATOM 666 C C . ILE A 1 89 ? -7.625 9.400 4.933 1.00 97.81 89 ILE A C 1
ATOM 668 O O . ILE A 1 89 ? -7.741 8.765 5.984 1.00 97.81 89 ILE A O 1
ATOM 672 N N . THR A 1 90 ? -8.521 10.306 4.544 1.00 96.62 90 THR A N 1
ATOM 673 C CA . THR A 1 90 ? -9.769 10.600 5.270 1.00 96.62 90 THR A CA 1
ATOM 674 C C . THR A 1 90 ? -10.924 9.680 4.874 1.00 96.62 90 THR A C 1
ATOM 676 O O . THR A 1 90 ? -11.792 9.426 5.706 1.00 96.62 90 THR A O 1
ATOM 679 N N . ASP A 1 91 ? -10.908 9.135 3.653 1.00 97.12 91 ASP A N 1
ATOM 680 C CA . ASP A 1 91 ? -11.828 8.089 3.189 1.00 97.12 91 ASP A CA 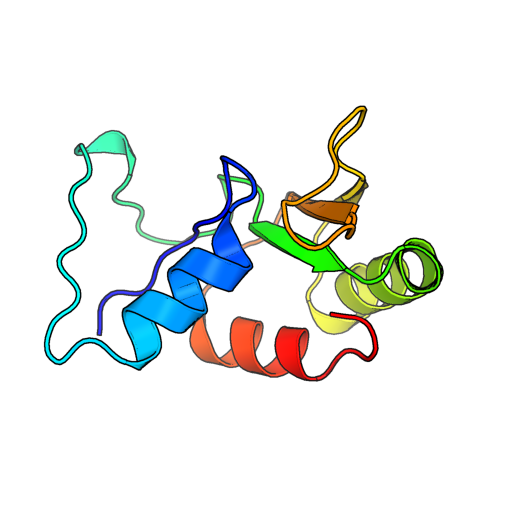1
ATOM 681 C C . ASP A 1 91 ? -11.043 6.866 2.679 1.00 97.12 91 ASP A C 1
ATOM 683 O O . ASP A 1 91 ? -10.711 6.774 1.495 1.00 97.12 91 ASP A O 1
ATOM 687 N N . PRO A 1 92 ? -10.731 5.906 3.569 1.00 97.62 92 PRO A N 1
ATOM 688 C CA . PRO A 1 92 ? -9.911 4.751 3.216 1.00 97.62 92 PRO A CA 1
ATOM 689 C C . PRO A 1 92 ? -10.517 3.863 2.133 1.00 97.62 92 PRO A C 1
ATOM 691 O O . PRO A 1 92 ? -9.779 3.307 1.327 1.00 97.62 92 PRO A O 1
ATOM 694 N N . LYS A 1 93 ? -11.848 3.741 2.095 1.00 97.25 93 LYS A N 1
ATOM 695 C CA . LYS A 1 93 ? -12.534 2.886 1.120 1.00 97.25 93 LYS A CA 1
ATOM 696 C C . LYS A 1 93 ? -12.511 3.503 -0.270 1.00 97.25 93 LYS A C 1
ATOM 698 O O . LYS A 1 93 ? -12.300 2.788 -1.247 1.00 97.25 93 LYS A O 1
ATOM 703 N N . ALA A 1 94 ? -12.719 4.817 -0.360 1.00 97.81 94 ALA A N 1
ATOM 704 C CA . ALA A 1 94 ? -12.597 5.525 -1.628 1.00 97.81 94 ALA A CA 1
ATOM 705 C C . ALA A 1 94 ? -11.156 5.459 -2.152 1.00 97.81 94 ALA A C 1
ATOM 707 O O . ALA A 1 94 ? -10.953 5.163 -3.326 1.00 97.81 94 ALA A O 1
ATOM 708 N N . THR A 1 95 ? -10.156 5.653 -1.283 1.00 98.19 95 THR A N 1
ATOM 709 C CA . THR A 1 95 ? -8.738 5.513 -1.657 1.00 98.19 95 THR A CA 1
ATOM 710 C C . THR A 1 95 ? -8.396 4.098 -2.127 1.00 98.19 95 THR A C 1
ATOM 712 O O . THR A 1 95 ? -7.742 3.956 -3.155 1.00 98.19 95 THR A O 1
ATOM 715 N N . GLU A 1 96 ? -8.853 3.060 -1.420 1.00 98.44 96 GLU A N 1
ATOM 716 C CA . GLU A 1 96 ? -8.678 1.658 -1.831 1.00 98.44 96 GLU A CA 1
ATOM 717 C C . GLU A 1 96 ? -9.313 1.390 -3.201 1.00 98.44 96 GLU A C 1
ATOM 719 O O . GLU A 1 96 ? -8.648 0.874 -4.091 1.00 98.44 96 GLU A O 1
ATOM 724 N N . THR A 1 97 ? -10.563 1.818 -3.402 1.00 98.44 97 THR A N 1
ATOM 725 C CA . THR A 1 97 ? -11.281 1.638 -4.677 1.00 98.44 97 THR A CA 1
ATOM 726 C C . THR A 1 97 ? -10.559 2.326 -5.838 1.00 98.44 97 THR A C 1
ATOM 728 O O . THR A 1 97 ?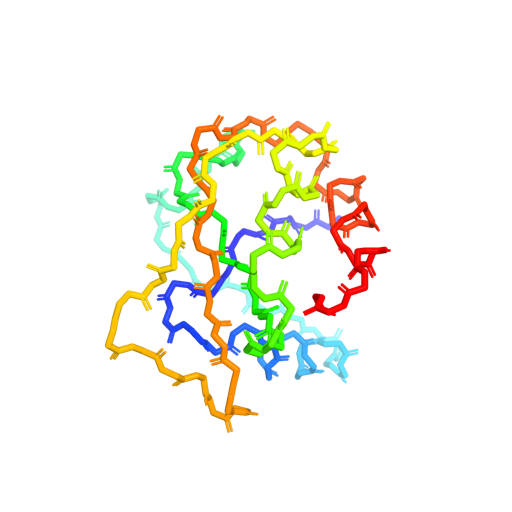 -10.455 1.776 -6.933 1.00 98.44 97 THR A O 1
ATOM 731 N N . GLU A 1 98 ? -10.052 3.537 -5.606 1.00 98.44 98 GLU A N 1
ATOM 732 C CA . GLU A 1 98 ? -9.327 4.299 -6.619 1.00 98.44 98 GLU A CA 1
ATOM 733 C C . GLU A 1 98 ? -7.982 3.639 -6.962 1.00 98.44 98 GLU A C 1
ATOM 735 O O . GLU A 1 98 ? -7.640 3.553 -8.143 1.00 98.44 98 GLU A O 1
ATOM 740 N N . LEU A 1 99 ? -7.252 3.116 -5.967 1.00 98.38 99 LEU A N 1
ATOM 741 C CA . LEU A 1 99 ? -6.009 2.363 -6.171 1.00 98.38 99 LEU A CA 1
ATOM 742 C C . LEU A 1 99 ? -6.241 1.063 -6.946 1.00 98.38 99 LEU A C 1
ATOM 744 O O . LEU A 1 99 ? -5.569 0.847 -7.952 1.00 98.38 99 LEU A O 1
ATOM 748 N N . ASP A 1 100 ? -7.226 0.259 -6.537 1.00 98.44 100 ASP A N 1
ATOM 749 C CA . ASP A 1 100 ? -7.576 -1.017 -7.180 1.00 98.44 100 ASP A CA 1
ATOM 750 C C . ASP A 1 100 ? -8.012 -0.822 -8.653 1.00 98.44 100 ASP A C 1
ATOM 752 O O . ASP A 1 100 ? -7.983 -1.754 -9.454 1.00 98.44 100 ASP A O 1
ATOM 756 N N . SER A 1 101 ? -8.397 0.399 -9.047 1.00 98.50 101 SER A N 1
ATOM 757 C CA . SER A 1 101 ? -8.745 0.739 -10.434 1.00 98.50 101 SER A CA 1
ATOM 758 C C . SER A 1 101 ? -7.544 1.078 -11.333 1.00 98.50 101 SER A C 1
ATOM 760 O O . SER A 1 101 ? -7.712 1.284 -12.541 1.00 98.50 101 SER A O 1
ATOM 762 N N . ILE A 1 102 ? -6.337 1.214 -10.778 1.00 98.69 102 ILE A N 1
ATOM 763 C CA . ILE A 1 102 ? -5.128 1.528 -11.547 1.00 98.69 102 ILE A CA 1
ATOM 764 C C . ILE A 1 102 ? -4.571 0.231 -12.140 1.00 98.69 102 ILE A C 1
ATOM 766 O O . ILE A 1 102 ? -4.156 -0.668 -11.423 1.00 98.69 102 ILE A O 1
ATOM 770 N N . VAL A 1 103 ? -4.494 0.151 -13.470 1.00 98.75 103 VAL A N 1
ATOM 771 C CA . VAL A 1 103 ? -3.947 -1.031 -14.154 1.00 98.75 103 VAL A CA 1
ATOM 772 C C . VAL A 1 103 ? -2.499 -1.292 -13.723 1.00 98.75 103 VAL A C 1
ATOM 774 O O . VAL A 1 103 ? -1.631 -0.433 -13.885 1.00 98.75 103 VAL A O 1
ATOM 777 N N . GLY A 1 104 ? -2.231 -2.501 -13.232 1.00 98.44 104 GLY A N 1
ATOM 778 C CA . GLY A 1 104 ? -0.905 -2.929 -12.783 1.00 98.44 104 GLY A CA 1
ATOM 779 C C . GLY A 1 104 ? -0.661 -2.779 -11.281 1.00 98.44 104 GLY A C 1
ATOM 780 O O . GLY A 1 104 ? 0.421 -3.173 -10.842 1.00 98.44 104 GLY A O 1
ATOM 781 N N . VAL A 1 105 ? -1.632 -2.231 -10.540 1.00 98.19 105 VAL A N 1
ATOM 782 C CA . VAL A 1 105 ? -1.842 -2.505 -9.107 1.00 98.19 105 VAL A CA 1
ATOM 783 C C . VAL A 1 105 ? -2.485 -3.883 -8.954 1.00 98.19 105 VAL A C 1
ATOM 785 O O . VAL A 1 105 ? -3.276 -4.256 -9.853 1.00 98.19 105 VAL A O 1
#

Foldseek 3Di:
DDDAQDCPVPAVVVVVVVCVPDPDDDDDDDPVRDDPWDAQFWRKDWFAAVCVVVLQVQCCVPQNFHWDWDPPDAHPVRTTITTGHDGGCPDRVVSVVSSVPRPGD

Secondary structure (DSSP, 8-state):
-------TTS-HHHHHHHHHH-S-------GGG--SSB-SS-EEEEE-GGGHHHHHHHHHHHT-SEEEE-TT---TTS-EEEEEES--BS-HHHHHHHHHTSTT-

pLDDT: mean 97.66, std 2.36, range [76.19, 98.88]

Radius of gyration: 13.56 Å; chains: 1; bounding box: 32×28×37 Å

Sequence (105 aa):
GLNLIKGGGGALTREKIVAAVADKFVCIADESKLVKVMGDFPLPVEVIPMAANYVKHQITRRIGGTPFVRENFVTDNGNLILDVEGLKITDPKATETELDSIVGV